Protein AF-A0A1F3V0Z7-F1 (afdb_monomer_lite)

pLDDT: mean 78.16, std 16.4, range [29.45, 91.38]

Radius of gyration: 14.45 Å; chains: 1; bounding box: 31×31×37 Å

Sequence (135 aa):
MENTFDQILKLSTTTFQNYEHEIIHPGRPTVWHFMAINKRSRKNYLVYCVTAIKKVAPLIDMALEQKDKHSRLVVVCKSCEQEDLQVAKEKNYCLVTSQTLDDYNYDMTVAKLATGKVSTSDLGIVDFGRVITKQ

Secondary structure (DSSP, 8-state):
---HHHHHHHHHHHHHHHTTEEEE--SSTT-SEEEEEETTTTEEEEEEEES-GGGTHHHHHHHHHHS-TTEEEEEEES---HHHHHHHHHTT-EEEEHHHHHHHHHHHHHHHHHHS---TTTSS-S-TTS-----

Structure (mmCIF, N/CA/C/O backbone):
data_AF-A0A1F3V0Z7-F1
#
_entry.id   AF-A0A1F3V0Z7-F1
#
loop_
_atom_site.group_PDB
_atom_site.id
_atom_site.type_symbol
_atom_site.label_atom_id
_atom_site.label_alt_id
_atom_site.label_comp_id
_atom_site.label_asym_id
_atom_site.label_entity_id
_atom_site.label_seq_id
_atom_site.pdbx_PDB_ins_code
_atom_site.Cartn_x
_atom_site.Cartn_y
_atom_site.Cartn_z
_atom_site.occupancy
_atom_site.B_iso_or_equiv
_atom_site.auth_seq_id
_atom_site.auth_comp_id
_atom_site.auth_asym_id
_atom_site.auth_atom_id
_atom_site.pdbx_PDB_model_num
ATOM 1 N N . MET A 1 1 ? 14.699 -10.692 16.249 1.00 45.78 1 MET A N 1
ATOM 2 C CA . MET A 1 1 ? 13.342 -10.827 15.682 1.00 45.78 1 MET A CA 1
ATOM 3 C C . MET A 1 1 ? 13.037 -9.526 14.977 1.00 45.78 1 MET A C 1
ATOM 5 O O . MET A 1 1 ? 13.002 -8.500 15.642 1.00 45.78 1 MET A O 1
ATOM 9 N N . GLU A 1 2 ? 12.954 -9.548 13.651 1.00 53.69 2 GLU A N 1
ATOM 10 C CA . GLU A 1 2 ? 12.583 -8.367 12.865 1.00 53.69 2 GLU A CA 1
ATOM 11 C C . GLU A 1 2 ? 11.140 -7.980 13.227 1.00 53.69 2 GLU A C 1
ATOM 13 O O . GLU A 1 2 ? 10.289 -8.854 13.419 1.00 53.69 2 GLU A O 1
ATOM 18 N N . ASN A 1 3 ? 10.874 -6.689 13.411 1.00 75.81 3 ASN A N 1
ATOM 19 C CA . ASN A 1 3 ? 9.547 -6.213 13.778 1.00 75.81 3 ASN A CA 1
ATOM 20 C C . ASN A 1 3 ? 8.579 -6.513 12.620 1.00 75.81 3 ASN A C 1
ATOM 22 O O . ASN A 1 3 ? 8.885 -6.228 11.465 1.00 75.81 3 ASN A O 1
ATOM 26 N N . THR A 1 4 ? 7.400 -7.074 12.909 1.00 79.81 4 THR A N 1
ATOM 27 C CA . THR A 1 4 ? 6.371 -7.371 11.892 1.00 79.81 4 THR A CA 1
ATOM 28 C C . THR A 1 4 ? 6.027 -6.144 11.044 1.00 79.81 4 THR A C 1
ATOM 30 O O . THR A 1 4 ? 5.722 -6.274 9.863 1.00 79.81 4 THR A O 1
ATOM 33 N N . PHE A 1 5 ? 6.104 -4.947 11.624 1.00 81.62 5 PHE A N 1
ATOM 34 C CA . PHE A 1 5 ? 5.934 -3.703 10.885 1.00 81.62 5 PHE A CA 1
ATOM 35 C C . PHE A 1 5 ? 7.038 -3.480 9.835 1.00 81.62 5 PHE A C 1
ATOM 37 O O . PHE A 1 5 ? 6.721 -3.199 8.680 1.00 81.62 5 PHE A O 1
ATOM 44 N N . ASP A 1 6 ? 8.308 -3.660 10.207 1.00 83.62 6 ASP A N 1
ATOM 45 C CA . ASP A 1 6 ? 9.454 -3.454 9.309 1.00 83.62 6 ASP A CA 1
ATOM 46 C C . ASP A 1 6 ? 9.394 -4.411 8.114 1.00 83.62 6 ASP A C 1
ATOM 48 O O . ASP A 1 6 ? 9.687 -4.023 6.983 1.00 83.62 6 ASP A O 1
ATOM 52 N N . GLN A 1 7 ? 8.926 -5.641 8.345 1.00 86.88 7 GLN A N 1
ATOM 53 C CA . GLN A 1 7 ? 8.702 -6.629 7.290 1.00 86.88 7 GLN A CA 1
ATOM 54 C C . GLN A 1 7 ? 7.641 -6.163 6.288 1.00 86.88 7 GLN A C 1
ATOM 56 O O . GLN A 1 7 ? 7.884 -6.189 5.082 1.00 86.88 7 GLN A O 1
ATOM 61 N N . ILE A 1 8 ? 6.491 -5.679 6.769 1.00 88.06 8 ILE A N 1
ATOM 62 C CA . ILE A 1 8 ? 5.410 -5.171 5.909 1.00 88.06 8 ILE A CA 1
ATOM 63 C C . ILE A 1 8 ? 5.871 -3.930 5.137 1.00 88.06 8 ILE A C 1
ATOM 65 O O . ILE A 1 8 ? 5.609 -3.821 3.938 1.00 88.06 8 ILE A O 1
ATOM 69 N N . LEU A 1 9 ? 6.582 -3.009 5.791 1.00 88.75 9 LEU A N 1
ATOM 70 C CA . LEU A 1 9 ? 7.098 -1.797 5.157 1.00 88.75 9 LEU A CA 1
ATOM 71 C C . LEU A 1 9 ? 8.120 -2.118 4.062 1.00 88.75 9 LEU A C 1
ATOM 73 O O . LEU A 1 9 ? 8.043 -1.564 2.962 1.00 88.75 9 LEU A O 1
ATOM 77 N N . LYS A 1 10 ? 9.049 -3.038 4.339 1.00 89.31 10 LYS A N 1
ATOM 78 C CA . LYS A 1 10 ? 10.058 -3.495 3.380 1.00 89.31 10 LYS A CA 1
ATOM 79 C C . LYS A 1 10 ? 9.417 -4.203 2.193 1.00 89.31 10 LYS A C 1
ATOM 81 O O . LYS A 1 10 ? 9.751 -3.882 1.051 1.00 89.31 10 LYS A O 1
ATOM 86 N N . LEU A 1 11 ? 8.479 -5.116 2.448 1.00 90.12 11 LEU A N 1
ATOM 87 C CA . LEU A 1 11 ? 7.733 -5.818 1.405 1.00 90.12 11 LEU A CA 1
ATOM 88 C C . LEU A 1 11 ? 6.961 -4.834 0.523 1.00 90.12 11 LEU A C 1
ATOM 90 O O . LEU A 1 11 ? 7.063 -4.887 -0.701 1.00 90.12 11 LEU A O 1
ATOM 94 N N . SER A 1 12 ? 6.251 -3.886 1.133 1.00 89.50 12 SER A N 1
ATOM 95 C CA . SER A 1 12 ? 5.485 -2.865 0.412 1.00 89.50 12 SER A CA 1
ATOM 96 C C . SER A 1 12 ? 6.400 -2.006 -0.459 1.00 89.50 12 SER A C 1
ATOM 98 O O . SER A 1 12 ? 6.194 -1.921 -1.666 1.00 89.50 12 SER A O 1
ATOM 100 N N . THR A 1 13 ? 7.460 -1.440 0.121 1.00 89.81 13 THR A N 1
ATOM 101 C CA . THR A 1 13 ? 8.450 -0.623 -0.602 1.00 89.81 13 THR A CA 1
ATOM 102 C C . THR A 1 13 ? 9.035 -1.384 -1.794 1.00 89.81 13 THR A C 1
ATOM 104 O O . THR A 1 13 ? 9.004 -0.882 -2.917 1.00 89.81 13 THR A O 1
ATOM 107 N N . THR A 1 14 ? 9.485 -2.624 -1.570 1.00 88.81 14 THR A N 1
ATOM 108 C CA . THR A 1 14 ? 10.071 -3.485 -2.611 1.00 88.81 14 THR A CA 1
ATOM 109 C C . THR A 1 14 ? 9.066 -3.776 -3.721 1.00 88.81 14 THR A C 1
ATOM 111 O O . THR A 1 14 ? 9.402 -3.687 -4.899 1.00 88.81 14 THR A O 1
ATOM 114 N N . THR A 1 15 ? 7.813 -4.065 -3.360 1.00 88.25 15 THR A N 1
ATOM 115 C CA . THR A 1 15 ? 6.750 -4.327 -4.335 1.00 88.25 15 THR A CA 1
ATOM 116 C C . THR A 1 15 ? 6.553 -3.115 -5.237 1.00 88.25 15 THR A C 1
ATOM 118 O O . THR A 1 15 ? 6.690 -3.223 -6.452 1.00 88.25 15 THR A O 1
ATOM 121 N N . PHE A 1 16 ? 6.311 -1.933 -4.666 1.00 87.19 16 PHE A N 1
ATOM 122 C CA . PHE A 1 16 ? 6.092 -0.721 -5.457 1.00 87.19 16 PHE A CA 1
ATOM 123 C C . PHE A 1 16 ? 7.312 -0.364 -6.332 1.00 87.19 16 PHE A C 1
ATOM 125 O O . PHE A 1 16 ? 7.133 -0.031 -7.507 1.00 87.19 16 PHE A O 1
ATOM 132 N N . GLN A 1 17 ? 8.539 -0.518 -5.821 1.00 86.94 17 GLN A N 1
ATOM 133 C CA . GLN A 1 17 ? 9.777 -0.324 -6.592 1.00 86.94 17 GLN A CA 1
ATOM 134 C C . GLN A 1 17 ? 9.918 -1.305 -7.759 1.00 86.94 17 GLN A C 1
ATOM 136 O O . GLN A 1 17 ? 10.320 -0.909 -8.852 1.00 86.94 17 GLN A O 1
ATOM 141 N N . ASN A 1 18 ? 9.555 -2.574 -7.565 1.00 83.44 18 ASN A N 1
ATOM 142 C CA . ASN A 1 18 ? 9.625 -3.583 -8.618 1.00 83.44 18 ASN A CA 1
ATOM 143 C C . ASN A 1 18 ? 8.678 -3.294 -9.797 1.00 83.44 18 ASN A C 1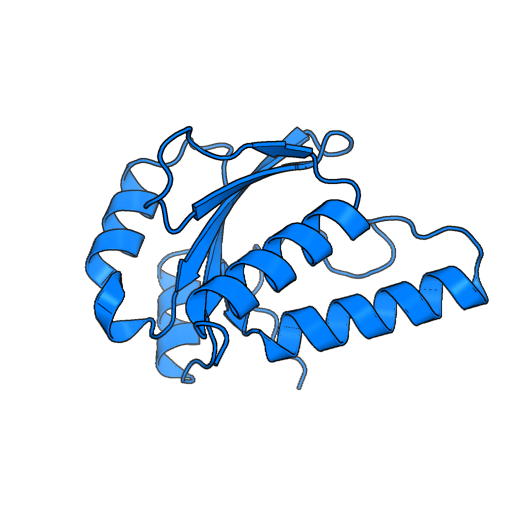
ATOM 145 O O . ASN A 1 18 ? 8.939 -3.764 -10.910 1.00 83.44 18 ASN A O 1
ATOM 149 N N . TYR A 1 19 ? 7.617 -2.520 -9.540 1.00 79.25 19 TYR A N 1
ATOM 150 C CA . TYR A 1 19 ? 6.700 -1.943 -10.529 1.00 79.25 19 TYR A CA 1
ATOM 151 C C . TYR A 1 19 ? 7.088 -0.512 -10.944 1.00 79.25 19 TYR A C 1
ATOM 153 O O . TYR A 1 19 ? 6.247 0.235 -11.442 1.00 79.25 19 TYR A O 1
ATOM 161 N N . GLU A 1 20 ? 8.345 -0.122 -10.727 1.00 83.31 20 GLU A N 1
ATOM 162 C CA . GLU A 1 20 ? 8.927 1.166 -11.126 1.00 83.31 20 GLU A CA 1
ATOM 163 C C . GLU A 1 20 ? 8.241 2.401 -10.520 1.00 83.31 20 GLU A C 1
ATOM 165 O O . GLU A 1 20 ? 8.257 3.490 -11.102 1.00 83.31 20 GLU A O 1
ATOM 170 N N . HIS A 1 21 ? 7.635 2.261 -9.340 1.00 86.31 21 HIS A N 1
ATOM 171 C CA . HIS A 1 21 ? 7.158 3.425 -8.607 1.00 86.31 21 HIS A CA 1
ATOM 172 C C . HIS A 1 21 ? 8.333 4.119 -7.922 1.00 86.31 21 HIS A C 1
ATOM 174 O O . HIS A 1 21 ? 9.199 3.484 -7.318 1.00 86.31 21 HIS A O 1
ATOM 180 N N . GLU A 1 22 ? 8.328 5.445 -7.972 1.00 89.12 22 GLU A N 1
ATOM 181 C CA . GLU A 1 22 ? 9.199 6.258 -7.135 1.00 89.12 22 GLU A CA 1
ATOM 182 C C . GLU A 1 22 ? 8.640 6.293 -5.715 1.00 89.12 22 GLU A C 1
ATOM 184 O O . GLU A 1 22 ? 7.456 6.572 -5.522 1.00 89.12 22 GLU A O 1
ATOM 189 N N . ILE A 1 23 ? 9.491 6.005 -4.730 1.00 89.44 23 ILE A N 1
ATOM 190 C CA . ILE A 1 23 ? 9.118 5.987 -3.317 1.00 89.44 23 ILE A CA 1
ATOM 191 C C . ILE A 1 23 ? 9.590 7.271 -2.652 1.00 89.44 23 ILE A C 1
ATOM 193 O O . ILE A 1 23 ? 10.768 7.618 -2.716 1.00 89.44 23 ILE A O 1
ATOM 197 N N . ILE A 1 24 ? 8.671 7.947 -1.972 1.00 88.25 24 ILE A N 1
ATOM 198 C CA . ILE A 1 24 ? 8.936 9.150 -1.193 1.00 88.25 24 ILE A CA 1
ATOM 199 C C . ILE A 1 24 ? 8.554 8.867 0.258 1.00 88.25 24 ILE A C 1
ATOM 201 O O . ILE A 1 24 ? 7.376 8.709 0.590 1.00 88.25 24 ILE A O 1
ATOM 205 N N . HIS A 1 25 ? 9.560 8.803 1.128 1.00 82.12 25 HIS A N 1
ATOM 206 C CA . HIS A 1 25 ? 9.352 8.687 2.567 1.00 82.12 25 HIS A CA 1
ATOM 207 C C . HIS A 1 25 ? 9.181 10.082 3.182 1.00 82.12 25 HIS A C 1
ATOM 209 O O . HIS A 1 25 ? 10.023 10.954 2.953 1.00 82.12 25 HIS A O 1
ATOM 215 N N . PRO A 1 26 ? 8.135 10.320 3.991 1.00 69.00 26 PRO A N 1
ATOM 216 C CA . PRO A 1 26 ? 8.083 11.514 4.821 1.00 69.00 26 PRO A CA 1
ATOM 217 C C . PRO A 1 26 ? 9.252 11.433 5.809 1.00 69.00 26 PRO A C 1
ATOM 219 O O . PRO A 1 26 ? 9.412 10.428 6.493 1.00 69.00 26 PRO A O 1
ATOM 222 N N . GLY A 1 27 ? 10.104 12.461 5.849 1.00 56.91 27 GLY A N 1
ATOM 223 C CA . GLY A 1 27 ? 11.430 12.455 6.488 1.00 56.91 27 GLY A CA 1
ATOM 224 C C . GLY A 1 27 ? 11.486 12.284 8.016 1.00 56.91 27 GLY A C 1
ATOM 225 O O . GLY A 1 27 ? 12.419 12.783 8.639 1.00 56.91 27 GLY A O 1
ATOM 226 N N . ARG A 1 28 ? 10.513 11.614 8.646 1.00 54.88 28 ARG A N 1
ATOM 227 C CA . ARG A 1 28 ? 10.553 11.213 10.056 1.00 54.88 28 ARG A CA 1
ATOM 228 C C . ARG A 1 28 ? 10.558 9.679 10.184 1.00 54.88 28 ARG A C 1
ATOM 230 O O . ARG A 1 28 ? 9.712 9.019 9.588 1.00 54.88 28 ARG A O 1
ATOM 237 N N . PRO A 1 29 ? 11.445 9.104 11.014 1.00 50.75 29 PRO A N 1
ATOM 238 C CA . PRO A 1 29 ? 11.660 7.654 11.129 1.00 50.75 29 PRO A CA 1
ATOM 239 C C . PRO A 1 29 ? 10.510 6.868 11.789 1.00 50.75 29 PRO A C 1
ATOM 241 O O . PRO A 1 29 ? 10.590 5.652 11.912 1.00 50.75 29 PRO A O 1
ATOM 244 N N . THR A 1 30 ? 9.437 7.533 12.221 1.00 47.31 30 THR A N 1
ATOM 245 C CA . THR A 1 30 ? 8.277 6.927 12.900 1.00 47.31 30 THR A CA 1
ATOM 246 C C . THR A 1 30 ? 7.056 6.752 12.005 1.00 47.31 30 THR A C 1
ATOM 248 O O . THR A 1 30 ? 5.995 6.358 12.487 1.00 47.31 30 THR A O 1
ATOM 251 N N . VAL A 1 31 ? 7.156 7.080 10.718 1.00 57.09 31 VAL A N 1
ATOM 252 C CA . VAL A 1 31 ? 5.968 7.237 9.890 1.00 57.09 31 VAL A CA 1
ATOM 253 C C . VAL A 1 31 ? 5.619 5.933 9.183 1.00 57.09 31 VAL A C 1
ATOM 255 O O . VAL A 1 31 ? 6.369 5.412 8.365 1.00 57.09 31 VAL A O 1
ATOM 258 N N . TRP A 1 32 ? 4.438 5.412 9.513 1.00 75.25 32 TRP A N 1
ATOM 259 C CA . TRP A 1 32 ? 3.897 4.135 9.039 1.00 75.25 32 TRP A CA 1
ATOM 260 C C . TRP A 1 32 ? 3.377 4.197 7.602 1.00 75.25 32 TRP A C 1
ATOM 262 O O . TRP A 1 32 ? 2.466 3.459 7.235 1.00 75.25 32 TRP A O 1
ATOM 272 N N . HIS A 1 33 ? 3.910 5.114 6.799 1.00 84.00 33 HIS A N 1
ATOM 273 C CA . HIS A 1 33 ? 3.475 5.321 5.434 1.00 84.00 33 HIS A CA 1
ATOM 274 C C . HIS A 1 33 ? 4.573 5.899 4.546 1.00 84.00 33 HIS A C 1
ATOM 276 O O . HIS A 1 33 ? 5.518 6.538 5.008 1.00 84.00 33 HIS A O 1
ATOM 282 N N . PHE A 1 34 ? 4.412 5.694 3.246 1.00 88.94 34 PHE A N 1
ATOM 283 C CA . PHE A 1 34 ? 5.198 6.326 2.195 1.00 88.94 34 PHE A CA 1
ATOM 284 C C . PHE A 1 34 ? 4.276 6.710 1.041 1.00 88.94 34 PHE A C 1
ATOM 286 O O . PHE A 1 34 ? 3.152 6.218 0.930 1.00 88.94 34 PHE A O 1
ATOM 293 N N . MET A 1 35 ? 4.751 7.593 0.171 1.00 89.75 35 MET A N 1
ATOM 294 C CA . MET A 1 35 ? 4.077 7.884 -1.084 1.00 89.75 35 MET A CA 1
ATOM 295 C C . MET A 1 35 ? 4.769 7.128 -2.215 1.00 89.75 35 MET A C 1
ATOM 297 O O . MET A 1 35 ? 5.990 7.183 -2.341 1.00 89.75 35 MET A O 1
ATOM 301 N N . ALA A 1 36 ? 3.994 6.424 -3.031 1.00 90.38 36 ALA A N 1
ATOM 302 C CA . ALA A 1 36 ? 4.464 5.802 -4.258 1.00 90.38 36 ALA A CA 1
ATOM 303 C C . ALA A 1 36 ? 3.904 6.557 -5.464 1.00 90.38 36 ALA A C 1
ATOM 305 O O . ALA A 1 36 ? 2.693 6.751 -5.581 1.00 90.38 36 ALA A O 1
ATOM 306 N N . ILE A 1 37 ? 4.780 6.972 -6.372 1.00 88.81 37 ILE A N 1
ATOM 307 C CA . ILE A 1 37 ? 4.414 7.712 -7.579 1.00 88.81 37 ILE A CA 1
ATOM 308 C C . ILE A 1 37 ? 4.692 6.835 -8.790 1.00 88.81 37 ILE A C 1
ATOM 310 O O . ILE A 1 37 ? 5.835 6.478 -9.078 1.00 88.81 37 ILE A O 1
ATOM 314 N N . ASN A 1 38 ? 3.643 6.517 -9.541 1.00 86.06 38 ASN A N 1
ATOM 315 C CA . ASN A 1 38 ? 3.794 5.892 -10.844 1.00 86.06 38 ASN A CA 1
ATOM 316 C C . ASN A 1 38 ? 4.067 6.978 -11.893 1.00 86.06 38 ASN A C 1
ATOM 318 O O . ASN A 1 38 ? 3.145 7.673 -12.328 1.00 86.06 38 ASN A O 1
ATOM 322 N N . LYS A 1 39 ? 5.328 7.121 -12.320 1.00 78.38 39 LYS A N 1
ATOM 323 C CA . LYS A 1 39 ? 5.730 8.150 -13.298 1.00 78.38 39 LYS A CA 1
ATOM 324 C C . LYS A 1 39 ? 5.078 7.962 -14.671 1.00 78.38 39 LYS A C 1
ATOM 326 O O . LYS A 1 39 ? 4.824 8.951 -15.354 1.00 78.38 39 LYS A O 1
ATOM 331 N N . ARG A 1 40 ? 4.763 6.720 -15.059 1.00 78.50 40 ARG A N 1
ATOM 332 C CA . ARG A 1 40 ? 4.138 6.403 -16.354 1.00 78.50 40 ARG A CA 1
ATOM 333 C C . ARG A 1 40 ? 2.674 6.840 -16.388 1.00 78.50 40 ARG A C 1
ATOM 335 O O . ARG A 1 40 ? 2.243 7.460 -17.353 1.00 78.50 40 ARG A O 1
ATOM 342 N N . SER A 1 41 ? 1.919 6.555 -15.327 1.00 76.38 41 SER A N 1
ATOM 343 C CA . SER A 1 41 ? 0.485 6.868 -15.255 1.00 76.38 41 SER A CA 1
ATOM 344 C C . SER A 1 41 ? 0.159 8.179 -14.533 1.00 76.38 41 SER A C 1
ATOM 346 O O . SER A 1 41 ? -1.016 8.524 -14.434 1.00 76.38 41 SER A O 1
ATOM 348 N N . ARG A 1 42 ? 1.162 8.877 -13.977 1.00 78.50 42 ARG A N 1
ATOM 349 C CA . ARG A 1 42 ? 1.005 10.056 -13.098 1.00 78.50 42 ARG A CA 1
ATOM 350 C C . ARG A 1 42 ? 0.029 9.821 -11.935 1.00 78.50 42 ARG A C 1
ATOM 352 O O . ARG A 1 42 ? -0.707 10.723 -11.543 1.00 78.50 42 ARG A O 1
ATOM 359 N N . LYS A 1 43 ? -0.010 8.590 -11.415 1.00 83.00 43 LYS A N 1
ATOM 360 C CA . LYS A 1 43 ? -0.863 8.220 -10.276 1.00 83.00 43 LYS A CA 1
ATOM 361 C C . LYS A 1 43 ? -0.044 8.230 -8.996 1.00 83.00 43 LYS A C 1
ATOM 363 O O . LYS A 1 43 ? 1.060 7.686 -8.975 1.00 83.00 43 LYS A O 1
ATOM 368 N N . ASN A 1 44 ? -0.632 8.790 -7.945 1.00 88.56 44 ASN A N 1
ATOM 369 C CA . ASN A 1 44 ? -0.031 8.862 -6.622 1.00 88.56 44 ASN A CA 1
ATOM 370 C C . ASN A 1 44 ? -0.766 7.911 -5.678 1.00 88.56 44 ASN A C 1
ATOM 372 O O . ASN A 1 44 ? -1.999 7.888 -5.630 1.00 88.56 44 ASN A O 1
ATOM 376 N N . TYR A 1 45 ? -0.001 7.151 -4.909 1.00 89.50 45 TYR A N 1
ATOM 377 C CA . TYR A 1 45 ? -0.507 6.234 -3.901 1.00 89.50 45 TYR A CA 1
ATOM 378 C C . TYR A 1 45 ? 0.054 6.640 -2.548 1.00 89.50 45 TYR A C 1
ATOM 380 O O . TYR A 1 45 ? 1.266 6.738 -2.377 1.00 89.50 45 TYR A O 1
ATOM 388 N N . LEU A 1 46 ? -0.831 6.869 -1.589 1.00 90.12 46 LEU A N 1
ATOM 389 C CA . LEU A 1 46 ? -0.481 7.028 -0.190 1.00 90.12 46 LEU A CA 1
ATOM 390 C C . LEU A 1 46 ? -0.574 5.645 0.454 1.00 90.12 46 LEU A C 1
ATOM 392 O O . LEU A 1 46 ? -1.668 5.096 0.560 1.00 90.12 46 LEU A O 1
ATOM 396 N N . VAL A 1 47 ? 0.564 5.057 0.814 1.00 90.31 47 VAL A N 1
ATOM 397 C CA . VAL A 1 47 ? 0.650 3.662 1.257 1.00 90.31 47 VAL A CA 1
ATOM 398 C C . VAL A 1 47 ? 0.880 3.614 2.758 1.00 90.31 47 VAL A C 1
ATOM 400 O O . VAL A 1 47 ? 1.935 4.036 3.215 1.00 90.31 47 VAL A O 1
ATOM 403 N N . TYR A 1 48 ? -0.073 3.078 3.518 1.00 90.19 48 TYR A N 1
ATOM 404 C CA . TYR A 1 48 ? 0.012 2.874 4.964 1.00 90.19 48 TYR A CA 1
ATOM 405 C C . TYR A 1 48 ? 0.304 1.409 5.284 1.00 90.19 48 TYR A C 1
ATOM 407 O O . TYR A 1 48 ? -0.440 0.524 4.876 1.00 90.19 48 TYR A O 1
ATOM 415 N N . CYS A 1 49 ? 1.360 1.152 6.049 1.00 89.75 49 CYS A N 1
ATOM 416 C CA . CYS A 1 49 ? 1.751 -0.179 6.508 1.00 89.75 49 CYS A CA 1
ATOM 417 C C . CYS A 1 49 ? 1.302 -0.364 7.957 1.00 89.75 49 CYS A C 1
ATOM 419 O O . CYS A 1 49 ? 1.696 0.403 8.833 1.00 89.75 49 CYS A O 1
ATOM 421 N N . VAL A 1 50 ? 0.462 -1.360 8.228 1.00 87.94 50 VAL A N 1
ATOM 422 C CA . VAL A 1 50 ? -0.188 -1.517 9.536 1.00 87.94 50 VAL A CA 1
ATOM 423 C C . VAL A 1 50 ? -0.153 -2.973 9.986 1.00 87.94 50 VAL A C 1
ATOM 425 O O . VAL A 1 50 ? -0.270 -3.895 9.189 1.00 87.94 50 VAL A O 1
ATOM 428 N N . THR A 1 51 ? 0.003 -3.219 11.285 1.00 86.00 51 THR A N 1
ATOM 429 C CA . THR A 1 51 ? 0.014 -4.597 11.810 1.00 86.00 51 THR A CA 1
ATOM 430 C C . THR A 1 51 ? -1.395 -5.148 12.024 1.00 86.00 51 THR A C 1
ATOM 432 O O . THR A 1 51 ? -1.603 -6.349 11.877 1.00 86.00 51 THR A O 1
ATOM 435 N N . ALA A 1 52 ? -2.363 -4.280 12.337 1.00 85.31 52 ALA A N 1
ATOM 436 C CA . ALA A 1 52 ? -3.772 -4.625 12.509 1.00 85.31 52 ALA A CA 1
ATOM 437 C C . ALA A 1 52 ? -4.672 -3.425 12.175 1.00 85.31 52 ALA A C 1
ATOM 439 O O . ALA A 1 52 ? -4.522 -2.363 12.779 1.00 85.31 52 ALA A O 1
ATOM 440 N N . ILE A 1 53 ? -5.637 -3.614 11.271 1.00 86.00 53 ILE A N 1
ATOM 441 C CA . ILE A 1 53 ? -6.528 -2.556 10.753 1.00 86.00 53 ILE A CA 1
ATOM 442 C C . ILE A 1 53 ? -7.382 -1.933 11.859 1.0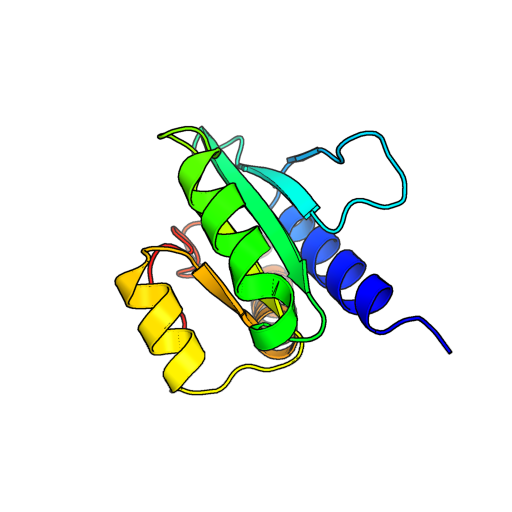0 86.00 53 ILE A C 1
ATOM 444 O O . ILE A 1 53 ? -7.461 -0.711 11.971 1.00 86.00 53 ILE A O 1
ATOM 448 N N . LYS A 1 54 ? -7.952 -2.763 12.742 1.00 84.19 54 LYS A N 1
ATOM 449 C CA . LYS A 1 54 ? -8.832 -2.320 13.839 1.00 84.19 54 LYS A CA 1
ATOM 450 C C . LYS A 1 54 ? -8.180 -1.264 14.747 1.00 84.19 54 LYS A C 1
ATOM 452 O O . LYS A 1 54 ? -8.867 -0.403 15.280 1.00 84.19 54 LYS A O 1
ATOM 457 N N . LYS A 1 55 ? -6.848 -1.281 14.894 1.00 82.19 55 LYS A N 1
ATOM 458 C CA . LYS A 1 55 ? -6.101 -0.326 15.740 1.00 82.19 55 LYS A CA 1
ATOM 459 C C . LYS A 1 55 ? -5.836 1.023 15.073 1.00 82.19 55 LYS A C 1
ATOM 461 O O . LYS A 1 55 ? -5.463 1.974 15.750 1.00 82.19 55 LYS A O 1
ATOM 466 N N . VAL A 1 56 ? -5.978 1.092 13.755 1.00 85.31 56 VAL A N 1
ATOM 467 C CA . VAL A 1 56 ? -5.566 2.235 12.931 1.00 85.31 56 VAL A CA 1
ATOM 468 C C . VAL A 1 56 ? -6.722 2.808 12.117 1.00 85.31 56 VAL A C 1
ATOM 470 O O . VAL A 1 56 ? -6.499 3.707 11.316 1.00 85.31 56 VAL A O 1
ATOM 473 N N . ALA A 1 57 ? -7.956 2.342 12.335 1.00 86.31 57 ALA A N 1
ATOM 474 C CA . ALA A 1 57 ? -9.140 2.847 11.643 1.00 86.31 57 ALA A CA 1
ATOM 475 C C . ALA A 1 57 ? -9.280 4.386 11.714 1.00 86.31 57 ALA A C 1
ATOM 477 O O . ALA A 1 57 ? -9.453 4.989 10.656 1.00 86.31 57 ALA A O 1
ATOM 478 N N . PRO A 1 58 ? -9.066 5.060 12.869 1.00 88.31 58 PRO A N 1
ATOM 479 C CA . PRO A 1 58 ? -9.083 6.526 12.909 1.00 88.31 58 PRO A CA 1
ATOM 480 C C . PRO A 1 58 ? -7.984 7.178 12.056 1.00 88.31 58 PRO A C 1
ATOM 482 O O . PRO A 1 58 ? -8.183 8.254 11.502 1.00 88.31 58 PRO A O 1
ATOM 485 N N . LEU A 1 59 ? -6.816 6.533 11.924 1.00 85.94 59 LEU A N 1
ATOM 486 C CA . LEU A 1 59 ? -5.728 7.029 11.071 1.00 85.94 59 LEU A CA 1
ATOM 487 C C . LEU A 1 59 ? -6.077 6.895 9.586 1.00 85.94 59 LEU A C 1
ATOM 489 O O . LEU A 1 59 ? -5.724 7.771 8.803 1.00 85.94 59 LEU A O 1
ATOM 493 N N . ILE A 1 60 ? -6.759 5.809 9.208 1.00 89.31 60 ILE A N 1
ATOM 494 C CA . ILE A 1 60 ? -7.255 5.591 7.844 1.00 89.31 60 ILE A CA 1
ATOM 495 C C . ILE A 1 60 ? -8.283 6.669 7.494 1.00 89.31 60 ILE A C 1
ATOM 497 O O . ILE A 1 60 ? -8.189 7.257 6.421 1.00 89.31 60 ILE A O 1
ATOM 501 N N . ASP A 1 61 ? -9.203 6.976 8.409 1.00 90.56 61 ASP A N 1
ATOM 502 C CA . ASP A 1 61 ? -10.216 8.017 8.205 1.00 90.56 61 ASP A CA 1
ATOM 503 C C . ASP A 1 61 ? -9.576 9.399 8.029 1.00 90.56 61 ASP A C 1
ATOM 505 O O . ASP A 1 61 ? -9.841 10.080 7.039 1.00 90.56 61 ASP A O 1
ATOM 509 N N . MET A 1 62 ? -8.618 9.762 8.887 1.00 88.94 62 MET A N 1
ATOM 510 C CA . MET A 1 62 ? -7.853 11.000 8.703 1.00 88.94 62 MET A CA 1
ATOM 511 C C . MET A 1 62 ? -7.072 11.020 7.381 1.00 88.94 62 MET A C 1
ATOM 513 O O . MET A 1 62 ? -7.026 12.048 6.709 1.00 88.94 62 MET A O 1
ATOM 517 N N . ALA A 1 63 ? -6.463 9.903 6.971 1.00 88.44 63 ALA A N 1
ATOM 518 C CA . ALA A 1 63 ? -5.738 9.826 5.703 1.00 88.44 63 ALA A CA 1
ATOM 519 C C . ALA A 1 63 ? -6.674 9.966 4.490 1.00 88.44 63 ALA A C 1
ATOM 521 O O . ALA A 1 63 ? -6.296 10.565 3.484 1.00 88.44 63 ALA A O 1
ATOM 522 N N . LEU A 1 64 ? -7.901 9.446 4.577 1.00 90.62 64 LEU A N 1
ATOM 523 C CA . LEU A 1 64 ? -8.937 9.614 3.557 1.00 90.62 64 LEU A CA 1
ATOM 524 C C . LEU A 1 64 ? -9.398 11.067 3.424 1.00 90.62 64 LEU A C 1
ATOM 526 O O . LEU A 1 64 ? -9.638 11.516 2.303 1.00 90.62 64 LEU A O 1
ATOM 530 N N . GLU A 1 65 ? -9.500 11.786 4.539 1.00 90.81 65 GLU A N 1
ATOM 531 C CA . GLU A 1 65 ? -9.869 13.204 4.568 1.00 90.81 65 GLU A CA 1
ATOM 532 C C . GLU A 1 65 ? -8.739 14.113 4.067 1.00 90.81 65 GLU A C 1
ATOM 534 O O . GLU A 1 65 ? -8.995 15.096 3.373 1.00 90.81 65 GLU A O 1
ATOM 539 N N . GLN A 1 66 ? -7.487 13.783 4.398 1.00 87.06 66 GLN A N 1
ATOM 540 C CA . GLN A 1 66 ? -6.321 14.626 4.112 1.00 87.06 66 GLN A CA 1
ATOM 541 C C . GLN A 1 66 ? -5.678 14.370 2.749 1.00 87.06 66 GLN A C 1
ATOM 543 O O . GLN A 1 66 ? -4.935 15.220 2.259 1.00 87.06 66 GLN A O 1
ATOM 548 N N . LYS A 1 67 ? -5.902 13.203 2.134 1.00 84.75 67 LYS A N 1
ATOM 549 C CA . LYS A 1 67 ? -5.272 12.887 0.848 1.00 84.75 67 LYS A CA 1
ATOM 550 C C . LYS A 1 67 ? -5.739 13.847 -0.249 1.00 84.75 67 LYS A C 1
ATOM 552 O O . LYS A 1 67 ? -6.917 14.193 -0.359 1.00 84.75 67 LYS A O 1
ATOM 557 N N . ASP A 1 68 ? -4.835 14.149 -1.172 1.00 84.12 68 ASP A N 1
ATOM 558 C CA . ASP A 1 68 ? -5.201 14.866 -2.388 1.00 84.12 68 ASP A CA 1
ATOM 559 C C . ASP A 1 68 ? -6.229 14.079 -3.217 1.00 84.12 68 ASP A C 1
ATOM 561 O O . ASP A 1 68 ? -6.246 12.841 -3.246 1.00 84.12 68 ASP A O 1
ATOM 565 N N . LYS A 1 69 ? -7.067 14.797 -3.974 1.00 81.44 69 LYS A N 1
ATOM 566 C CA . LYS A 1 69 ? -8.090 14.193 -4.853 1.00 81.44 69 LYS A CA 1
ATOM 567 C C . LYS A 1 69 ? -7.500 13.238 -5.896 1.00 81.44 69 LYS A C 1
ATOM 569 O O . LYS A 1 69 ? -8.175 12.304 -6.325 1.00 81.44 69 LYS A O 1
ATOM 574 N N . HIS A 1 70 ? -6.246 13.462 -6.278 1.00 81.75 70 HIS A N 1
ATOM 575 C CA . HIS A 1 70 ? -5.516 12.662 -7.261 1.00 81.75 70 HIS A CA 1
ATOM 576 C C . HIS A 1 70 ? -4.767 11.472 -6.646 1.00 81.75 70 HIS A C 1
ATOM 578 O O . HIS A 1 70 ? -4.278 10.616 -7.383 1.00 81.75 70 HIS A O 1
ATOM 584 N N . SER A 1 71 ? -4.711 11.394 -5.315 1.00 86.19 71 SER A N 1
ATOM 585 C CA . SER A 1 71 ? -4.036 10.326 -4.586 1.00 86.19 71 SER A CA 1
ATOM 586 C C . SER A 1 71 ? -5.020 9.226 -4.175 1.00 86.19 71 SER A C 1
ATOM 588 O O . SER A 1 71 ? -6.153 9.480 -3.738 1.00 86.19 71 SER A O 1
ATOM 590 N N . ARG A 1 72 ? -4.585 7.972 -4.305 1.00 88.88 72 ARG A N 1
ATOM 591 C CA . ARG A 1 72 ? -5.294 6.783 -3.811 1.00 88.88 72 ARG A CA 1
ATOM 592 C C . ARG A 1 72 ? -4.694 6.341 -2.483 1.00 88.88 72 ARG A C 1
ATOM 594 O O . ARG A 1 72 ? -3.477 6.309 -2.353 1.00 88.88 72 ARG A O 1
ATOM 601 N N . LEU A 1 73 ? -5.538 5.986 -1.518 1.00 90.81 73 LEU A N 1
ATOM 602 C CA . LEU A 1 73 ? -5.081 5.396 -0.263 1.00 90.81 73 LEU A CA 1
ATOM 603 C C . LEU A 1 73 ? -4.956 3.880 -0.434 1.00 90.81 73 LEU A C 1
ATOM 605 O O . LEU A 1 73 ? -5.895 3.228 -0.896 1.00 90.81 73 LEU A O 1
ATOM 609 N N . VAL A 1 74 ? -3.801 3.341 -0.059 1.00 91.38 74 VAL A N 1
ATOM 610 C CA . VAL A 1 74 ? -3.514 1.908 -0.016 1.00 91.38 74 VAL A CA 1
ATOM 611 C C . VAL A 1 74 ? -3.109 1.554 1.405 1.00 91.38 74 VAL A C 1
ATOM 613 O O . VAL A 1 74 ? -2.180 2.137 1.951 1.00 91.38 74 VAL A O 1
ATOM 616 N N . VAL A 1 75 ? -3.799 0.600 2.011 1.00 90.88 75 VAL A N 1
ATOM 617 C CA . VAL A 1 75 ? -3.497 0.080 3.342 1.00 90.88 75 VAL A CA 1
ATOM 618 C C . VAL A 1 75 ? -2.978 -1.340 3.175 1.00 90.88 75 VAL A C 1
ATOM 620 O O . VAL A 1 75 ? -3.658 -2.194 2.610 1.00 90.88 75 VAL A O 1
ATOM 623 N N . VAL A 1 76 ? -1.767 -1.587 3.662 1.00 91.19 76 VAL A N 1
ATOM 624 C CA . VAL A 1 76 ? -1.127 -2.899 3.668 1.00 91.19 76 VAL A CA 1
ATOM 625 C C . VAL A 1 76 ? -1.114 -3.420 5.093 1.00 91.19 76 VAL A C 1
ATOM 627 O O . VAL A 1 76 ? -0.566 -2.782 5.993 1.00 91.19 76 VAL A O 1
ATOM 630 N N . CYS A 1 77 ? -1.708 -4.588 5.297 1.00 90.31 77 CYS A N 1
ATOM 631 C CA . CYS A 1 77 ? -1.799 -5.233 6.598 1.00 90.31 77 CYS A CA 1
ATOM 632 C C . CYS A 1 77 ? -1.236 -6.653 6.573 1.00 90.31 77 CYS A C 1
ATOM 634 O O . CYS A 1 77 ? -1.067 -7.243 5.512 1.00 90.31 77 CYS A O 1
ATOM 636 N N . LYS A 1 78 ? -0.956 -7.236 7.741 1.00 89.25 78 LYS A N 1
ATOM 637 C CA . LYS A 1 78 ? -0.584 -8.659 7.812 1.00 89.25 78 LYS A CA 1
ATOM 638 C C . LYS A 1 78 ? -1.747 -9.563 7.387 1.00 89.25 78 LYS A C 1
ATOM 640 O O . LYS A 1 78 ? -1.561 -10.525 6.653 1.00 89.25 78 LYS A O 1
ATOM 645 N N . SER A 1 79 ? -2.938 -9.250 7.879 1.00 88.12 79 SER A N 1
ATOM 646 C CA . SER A 1 79 ? -4.166 -10.007 7.658 1.00 88.12 79 SER A CA 1
ATOM 647 C C . SER A 1 79 ? -5.370 -9.090 7.841 1.00 88.12 79 SER A C 1
ATOM 649 O O . SER A 1 79 ? -5.307 -8.142 8.629 1.00 88.12 79 SER A O 1
ATOM 651 N N . CYS A 1 80 ? -6.467 -9.413 7.166 1.00 87.12 80 CYS A N 1
ATOM 652 C CA . CYS A 1 80 ? -7.743 -8.718 7.281 1.00 87.12 80 CYS A CA 1
ATOM 653 C C . CYS A 1 80 ? -8.907 -9.713 7.269 1.00 87.12 80 CYS A C 1
ATOM 655 O O . CYS A 1 80 ? -8.787 -10.813 6.726 1.00 87.12 80 CYS A O 1
ATOM 657 N N . GLU A 1 81 ? -10.028 -9.316 7.855 1.00 90.56 81 GLU A N 1
ATOM 658 C CA . GLU A 1 81 ? -11.290 -10.054 7.817 1.00 90.56 81 GLU A CA 1
ATOM 659 C C . GLU A 1 81 ? -12.150 -9.594 6.622 1.00 90.56 81 GLU A C 1
ATOM 661 O O . GLU A 1 81 ? -11.882 -8.567 5.993 1.00 90.56 81 GLU A O 1
ATOM 666 N N . GLN A 1 82 ? -13.213 -10.339 6.292 1.00 86.19 82 GLN A N 1
ATOM 667 C CA . GLN A 1 82 ? -14.142 -9.935 5.224 1.00 86.19 82 GLN A CA 1
ATOM 668 C C . GLN A 1 82 ? -14.818 -8.588 5.511 1.00 86.19 82 GLN A C 1
ATOM 670 O O . GLN A 1 82 ? -15.040 -7.802 4.592 1.00 86.19 82 GLN A O 1
ATOM 675 N N . GLU A 1 83 ? -15.097 -8.299 6.782 1.00 89.62 83 GLU A N 1
ATOM 676 C CA . GLU A 1 83 ? -15.646 -7.012 7.214 1.00 89.62 83 GLU A CA 1
ATOM 677 C C . GLU A 1 83 ? -14.695 -5.855 6.886 1.00 89.62 83 GLU A C 1
ATOM 679 O O . GLU A 1 83 ? -15.131 -4.833 6.362 1.00 89.62 83 GLU A O 1
ATOM 684 N N . ASP A 1 84 ? -13.385 -6.033 7.096 1.00 88.25 84 ASP A N 1
ATOM 685 C CA . ASP A 1 84 ? -12.385 -5.011 6.770 1.00 88.25 84 ASP A CA 1
ATOM 686 C C . ASP A 1 84 ? -12.366 -4.710 5.260 1.00 88.25 84 ASP A C 1
ATOM 688 O O . ASP A 1 84 ? -12.260 -3.553 4.850 1.00 88.25 84 ASP A O 1
ATOM 692 N N . LEU A 1 85 ? -12.509 -5.745 4.421 1.00 86.81 85 LEU A N 1
ATOM 693 C CA . LEU A 1 85 ? -12.590 -5.599 2.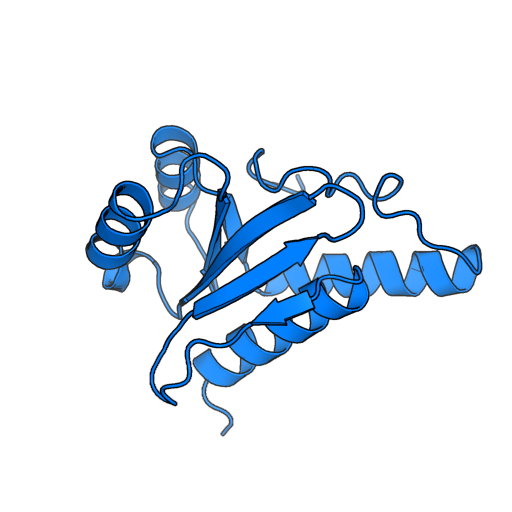962 1.00 86.81 85 LEU A CA 1
ATOM 694 C C . LEU A 1 85 ? -13.859 -4.852 2.536 1.00 86.81 85 LEU A C 1
ATOM 696 O O . LEU A 1 85 ? -13.813 -4.022 1.624 1.00 86.81 85 LEU A O 1
ATOM 700 N N . GLN A 1 86 ? -14.984 -5.127 3.198 1.00 86.94 86 GLN A N 1
ATOM 701 C CA . GLN A 1 86 ? -16.245 -4.438 2.947 1.00 86.94 86 GLN A CA 1
ATOM 702 C C . GLN A 1 86 ? -16.150 -2.958 3.343 1.00 86.94 86 GLN A C 1
ATOM 704 O O . GLN A 1 86 ? -16.497 -2.090 2.541 1.00 86.94 86 GLN A O 1
ATOM 709 N N . VAL A 1 87 ? -15.572 -2.654 4.508 1.00 89.69 87 VAL A N 1
ATOM 710 C CA . VAL A 1 87 ? -15.306 -1.274 4.945 1.00 89.69 87 VAL A CA 1
ATOM 711 C C . VAL A 1 87 ? -14.365 -0.562 3.975 1.00 89.69 87 VAL A C 1
ATOM 713 O O . VAL A 1 87 ? -14.596 0.597 3.631 1.00 89.69 87 VAL A O 1
ATOM 716 N N . ALA A 1 88 ? -13.317 -1.237 3.495 1.00 88.56 88 ALA A N 1
ATOM 717 C CA . ALA A 1 88 ? -12.399 -0.674 2.508 1.00 88.56 88 ALA A CA 1
ATOM 718 C C . ALA A 1 88 ? -13.098 -0.295 1.203 1.00 88.56 88 ALA A C 1
ATOM 720 O O . ALA A 1 88 ? -12.881 0.793 0.662 1.00 88.56 88 ALA A O 1
ATOM 721 N N . LYS A 1 89 ? -13.999 -1.164 0.741 1.00 87.00 89 LYS A N 1
ATOM 722 C CA . LYS A 1 89 ? -14.828 -0.928 -0.439 1.00 87.00 89 LYS A CA 1
ATOM 723 C C . LYS A 1 89 ? -15.774 0.257 -0.247 1.00 87.00 89 LYS A C 1
ATOM 725 O O . LYS A 1 89 ? -15.848 1.111 -1.126 1.00 87.00 89 LYS A O 1
ATOM 730 N N . GLU A 1 90 ? -16.467 0.327 0.886 1.00 90.12 90 GLU A N 1
ATOM 731 C CA . GLU A 1 90 ? -17.402 1.413 1.213 1.00 90.12 90 GLU A CA 1
ATOM 732 C C . GLU A 1 90 ? -16.696 2.765 1.336 1.00 90.12 90 GLU A C 1
ATOM 734 O O . GLU A 1 90 ? -17.158 3.766 0.789 1.00 90.12 90 GLU A O 1
ATOM 739 N N . LYS A 1 91 ? -15.533 2.785 1.993 1.00 88.44 91 LYS A N 1
ATOM 740 C CA . LYS A 1 91 ? -14.708 3.986 2.182 1.00 88.44 91 LYS A CA 1
ATOM 741 C C . LYS A 1 91 ? -13.789 4.298 0.994 1.00 88.44 91 LYS A C 1
ATOM 743 O O . LYS A 1 91 ? -13.049 5.279 1.034 1.00 88.44 91 LYS A O 1
ATOM 748 N N . ASN A 1 92 ? -13.846 3.498 -0.073 1.00 88.12 92 ASN A N 1
ATOM 749 C CA . ASN A 1 92 ? -13.108 3.692 -1.321 1.00 88.12 92 ASN A CA 1
ATOM 750 C C . ASN A 1 92 ? -11.578 3.811 -1.139 1.00 88.12 92 ASN A C 1
ATOM 752 O O . ASN A 1 92 ? -10.928 4.693 -1.716 1.00 88.12 92 ASN A O 1
ATOM 756 N N . TYR A 1 93 ? -10.997 2.912 -0.341 1.00 88.94 93 TYR A N 1
ATOM 757 C CA . TYR A 1 93 ? -9.549 2.710 -0.268 1.00 88.94 93 TYR A CA 1
ATOM 758 C C . TYR A 1 93 ? -9.164 1.278 -0.629 1.00 88.94 93 TYR A C 1
ATOM 760 O O . TYR A 1 93 ? -9.979 0.357 -0.588 1.00 88.94 93 TYR A O 1
ATOM 768 N N . CYS A 1 94 ? -7.899 1.087 -0.999 1.00 90.50 94 CYS A N 1
ATOM 769 C CA . CYS A 1 94 ? -7.376 -0.243 -1.261 1.00 90.50 94 CYS A CA 1
ATOM 770 C C . CYS A 1 94 ? -6.916 -0.895 0.032 1.00 90.50 94 CYS A C 1
ATOM 772 O O . CYS A 1 94 ? -6.089 -0.319 0.738 1.00 90.50 94 CYS A O 1
ATOM 774 N N . LEU A 1 95 ? -7.381 -2.110 0.294 1.00 90.38 95 LEU A N 1
ATOM 775 C CA . LEU A 1 95 ? -6.866 -2.935 1.370 1.00 90.38 95 LEU A CA 1
ATOM 776 C C . LEU A 1 95 ? -6.165 -4.162 0.795 1.00 90.38 95 LEU A C 1
ATOM 778 O O . LEU A 1 95 ? -6.740 -4.880 -0.022 1.00 90.38 95 LEU A O 1
ATOM 782 N N . VAL A 1 96 ? -4.925 -4.387 1.222 1.00 90.00 96 VAL A N 1
ATOM 783 C CA . VAL A 1 96 ? -4.069 -5.467 0.728 1.00 90.00 96 VAL A CA 1
ATOM 784 C C . VAL A 1 96 ? -3.402 -6.164 1.909 1.00 90.00 96 VAL A C 1
ATOM 786 O O . VAL A 1 96 ? -3.030 -5.522 2.894 1.00 90.00 96 VAL A O 1
ATOM 789 N N . THR A 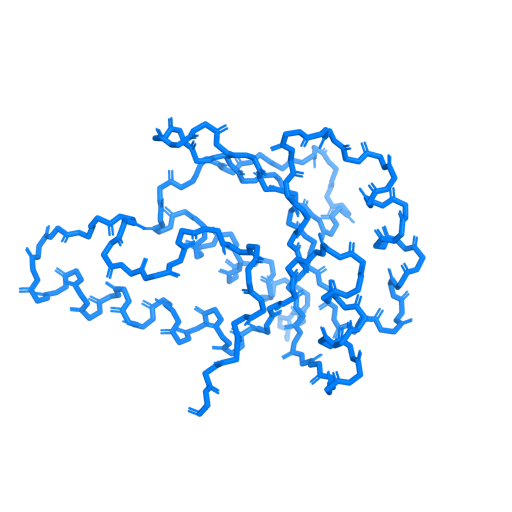1 97 ? -3.241 -7.484 1.822 1.00 90.69 97 THR A N 1
ATOM 790 C CA . THR A 1 97 ? -2.473 -8.242 2.818 1.00 90.69 97 THR A CA 1
ATOM 791 C C . THR A 1 97 ? -1.021 -8.417 2.376 1.00 90.69 97 THR A C 1
ATOM 793 O O . THR A 1 97 ? -0.725 -8.372 1.180 1.00 90.69 97 THR A O 1
ATOM 796 N N . SER A 1 98 ? -0.108 -8.661 3.317 1.00 89.19 98 SER A N 1
ATOM 797 C CA . SER A 1 98 ? 1.285 -8.992 3.001 1.00 89.19 98 SER A CA 1
ATOM 798 C C . SER A 1 98 ? 1.374 -10.219 2.094 1.00 89.19 98 SER A C 1
ATOM 800 O O . SER A 1 98 ? 2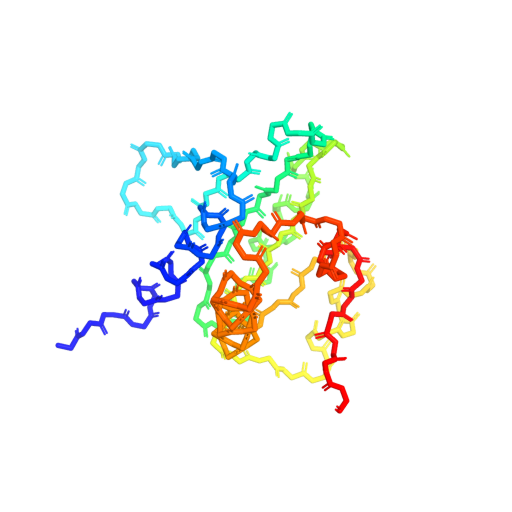.105 -10.183 1.114 1.00 89.19 98 SER A O 1
ATOM 802 N N . GLN A 1 99 ? 0.545 -11.241 2.338 1.00 89.12 99 GLN A N 1
ATOM 803 C CA . GLN A 1 99 ? 0.482 -12.428 1.481 1.00 89.12 99 GLN A CA 1
ATOM 804 C C . GLN A 1 99 ? 0.125 -12.064 0.036 1.00 89.12 99 GLN A C 1
ATOM 806 O O . GLN A 1 99 ? 0.758 -12.532 -0.902 1.00 89.12 99 GLN A O 1
ATOM 811 N N . THR A 1 100 ? -0.849 -11.171 -0.155 1.00 86.75 100 THR A N 1
ATOM 812 C CA . THR A 1 100 ? -1.233 -10.714 -1.494 1.00 86.75 100 THR A CA 1
ATOM 813 C C . THR A 1 100 ? -0.071 -10.002 -2.204 1.00 86.75 100 THR A C 1
ATOM 815 O O . THR A 1 100 ? 0.106 -10.175 -3.406 1.00 86.75 100 THR A O 1
ATOM 818 N N . LEU A 1 101 ? 0.741 -9.217 -1.483 1.00 86.38 101 LEU A N 1
ATOM 819 C CA . LEU A 1 101 ? 1.935 -8.584 -2.057 1.00 86.38 101 LEU A CA 1
ATOM 820 C C . LEU A 1 101 ? 3.034 -9.596 -2.405 1.00 86.38 101 LEU A C 1
ATOM 822 O O . LEU A 1 101 ? 3.679 -9.445 -3.443 1.00 86.38 101 LEU A O 1
ATOM 826 N N . ASP A 1 102 ? 3.242 -10.615 -1.569 1.00 86.94 102 ASP A N 1
ATOM 827 C CA . ASP A 1 102 ? 4.189 -11.699 -1.848 1.00 86.94 102 ASP A CA 1
ATOM 828 C C . ASP A 1 102 ? 3.796 -12.459 -3.118 1.00 86.94 102 ASP A C 1
ATOM 830 O O . ASP A 1 102 ? 4.625 -12.621 -4.018 1.00 86.94 102 ASP A O 1
ATOM 834 N N . ASP A 1 103 ? 2.517 -12.821 -3.246 1.00 84.62 103 ASP A N 1
ATOM 835 C CA . ASP A 1 103 ? 1.984 -13.471 -4.444 1.00 84.62 103 ASP A CA 1
ATOM 836 C C . ASP A 1 103 ? 2.210 -12.600 -5.692 1.00 84.62 103 ASP A C 1
ATOM 838 O O . ASP A 1 103 ? 2.617 -13.102 -6.739 1.00 84.62 103 ASP A O 1
ATOM 842 N N . TYR A 1 104 ? 2.022 -11.277 -5.592 1.00 80.69 104 TYR A N 1
ATOM 843 C CA . TYR A 1 104 ? 2.297 -10.372 -6.715 1.00 80.69 104 TYR A CA 1
ATOM 844 C C . TYR A 1 104 ? 3.769 -10.268 -7.077 1.00 80.69 104 TYR A C 1
ATOM 846 O O . TYR A 1 104 ? 4.098 -10.154 -8.260 1.00 80.69 104 TYR A O 1
ATOM 854 N N . ASN A 1 105 ? 4.660 -10.249 -6.089 1.00 82.31 105 ASN A N 1
ATOM 855 C CA . ASN A 1 105 ? 6.093 -10.236 -6.358 1.00 82.31 105 ASN A CA 1
ATOM 856 C C . ASN A 1 105 ? 6.531 -11.537 -7.027 1.00 82.31 105 ASN A C 1
ATOM 858 O O . ASN A 1 105 ? 7.356 -11.497 -7.945 1.00 82.31 105 ASN A O 1
ATOM 862 N N . TYR A 1 106 ? 5.957 -12.667 -6.612 1.00 84.75 106 TYR A N 1
ATOM 863 C CA . TYR A 1 106 ? 6.183 -13.954 -7.253 1.00 84.75 106 TYR A CA 1
ATOM 864 C C . TYR A 1 106 ? 5.704 -13.943 -8.709 1.00 84.75 106 TYR A C 1
ATOM 866 O O . TYR A 1 106 ? 6.517 -14.152 -9.610 1.00 84.75 106 TYR A O 1
ATOM 874 N N . ASP A 1 107 ? 4.435 -13.598 -8.954 1.00 80.94 107 ASP A N 1
ATOM 875 C CA . ASP A 1 107 ? 3.834 -13.570 -10.296 1.00 80.94 107 ASP A CA 1
ATOM 876 C C . ASP A 1 107 ? 4.628 -12.665 -11.252 1.00 80.94 107 ASP A C 1
ATOM 878 O O . ASP A 1 107 ? 4.912 -13.016 -12.398 1.00 80.94 107 ASP A O 1
ATOM 882 N N . MET A 1 108 ? 5.063 -11.505 -10.765 1.00 76.69 108 MET A N 1
ATOM 883 C CA . MET A 1 108 ? 5.880 -10.569 -11.532 1.00 76.69 108 MET A CA 1
ATOM 884 C C . MET A 1 108 ? 7.288 -11.092 -11.806 1.00 76.69 108 MET A C 1
ATOM 886 O O . MET A 1 108 ? 7.813 -10.882 -12.899 1.00 76.69 108 MET A O 1
ATOM 890 N N . THR A 1 109 ? 7.911 -11.767 -10.840 1.00 80.88 109 THR A N 1
ATOM 891 C CA . THR A 1 109 ? 9.223 -12.397 -11.035 1.00 80.88 109 THR A CA 1
ATOM 892 C C . THR A 1 109 ? 9.127 -13.480 -12.103 1.00 80.88 109 THR A C 1
ATOM 894 O O . THR A 1 109 ? 9.933 -13.496 -13.033 1.00 80.88 109 THR A O 1
ATOM 897 N N . VAL A 1 110 ? 8.095 -14.323 -12.029 1.00 82.50 110 VAL A N 1
ATOM 898 C CA . VAL A 1 110 ? 7.801 -15.342 -13.042 1.00 82.50 110 VAL A CA 1
ATOM 899 C C . VAL A 1 110 ? 7.583 -14.696 -14.413 1.00 82.50 110 VAL A C 1
ATOM 901 O O . VAL A 1 110 ? 8.200 -15.114 -15.392 1.00 82.50 110 VAL A O 1
ATOM 904 N N . ALA A 1 111 ? 6.791 -13.624 -14.494 1.00 78.31 111 ALA A N 1
ATOM 905 C CA . ALA A 1 111 ? 6.558 -12.903 -15.744 1.00 78.31 111 ALA A CA 1
ATOM 906 C C . ALA A 1 111 ? 7.845 -12.285 -16.323 1.00 78.31 111 ALA A C 1
ATOM 908 O O . ALA A 1 111 ? 8.088 -12.402 -17.527 1.00 78.31 111 ALA A O 1
ATOM 909 N N . LYS A 1 112 ? 8.700 -11.677 -15.484 1.00 75.12 112 LYS A N 1
ATOM 910 C CA . LYS A 1 112 ? 10.014 -11.137 -15.890 1.00 75.12 112 LYS A CA 1
ATOM 911 C C . LYS A 1 112 ? 10.904 -12.231 -16.473 1.00 75.12 112 LYS A C 1
ATOM 913 O O . LYS A 1 112 ? 11.510 -12.009 -17.518 1.00 75.12 112 LYS A O 1
ATOM 918 N N . LEU A 1 113 ? 10.951 -13.397 -15.828 1.00 79.62 113 LEU A N 1
ATOM 919 C CA . LEU A 1 113 ? 11.730 -14.546 -16.294 1.00 79.62 113 LEU A CA 1
ATOM 920 C C . LEU A 1 113 ? 11.207 -15.099 -17.626 1.00 79.62 113 LEU A C 1
ATOM 922 O O . LEU A 1 113 ? 12.004 -15.467 -18.482 1.00 79.62 113 LEU A O 1
ATOM 926 N N . ALA A 1 114 ?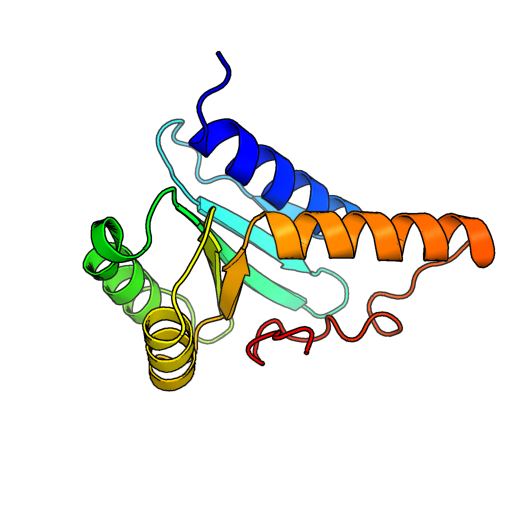 9.886 -15.127 -17.819 1.00 78.25 114 ALA A N 1
ATOM 927 C CA . ALA A 1 114 ? 9.273 -15.677 -19.026 1.00 78.25 114 ALA A CA 1
ATOM 928 C C . ALA A 1 114 ? 9.356 -14.742 -20.247 1.00 78.25 114 ALA A C 1
ATOM 930 O O . ALA A 1 114 ? 9.508 -15.213 -21.371 1.00 78.25 114 ALA A O 1
ATOM 931 N N . THR A 1 115 ? 9.230 -13.425 -20.052 1.00 71.25 115 THR A N 1
ATOM 932 C CA . THR A 1 115 ? 9.009 -12.464 -21.156 1.00 71.25 115 THR A CA 1
ATOM 933 C C . THR A 1 115 ? 10.125 -11.434 -21.332 1.00 71.25 115 THR A C 1
ATOM 935 O O . THR A 1 115 ? 10.155 -10.725 -22.339 1.00 71.25 115 THR A O 1
ATOM 938 N N . GLY A 1 116 ? 11.028 -11.288 -20.356 1.00 65.88 116 GLY A N 1
ATOM 939 C CA . GLY A 1 116 ? 12.079 -10.263 -20.354 1.00 65.88 116 GLY A CA 1
ATOM 940 C C . GLY A 1 116 ? 11.574 -8.812 -20.267 1.00 65.88 116 GLY A C 1
ATOM 941 O O . GLY A 1 116 ? 12.385 -7.891 -20.178 1.00 65.88 116 GLY A O 1
ATOM 942 N N . LYS A 1 117 ? 10.253 -8.580 -20.280 1.00 57.75 117 LYS A N 1
ATOM 943 C CA . LYS A 1 117 ? 9.605 -7.266 -20.170 1.00 57.75 117 LYS A CA 1
ATOM 944 C C . LYS A 1 117 ? 8.303 -7.410 -19.395 1.00 57.75 117 LYS A C 1
ATOM 946 O O . LYS A 1 117 ? 7.403 -8.105 -19.838 1.00 57.75 117 LYS A O 1
ATOM 951 N N . VAL A 1 118 ? 8.163 -6.689 -18.286 1.00 56.91 118 VAL A N 1
ATOM 952 C CA . VAL A 1 118 ? 6.868 -6.569 -17.603 1.00 56.91 118 VAL A CA 1
ATOM 953 C C . VAL A 1 118 ? 6.288 -5.200 -17.907 1.00 56.91 118 VAL A C 1
ATOM 955 O O . VAL A 1 118 ? 6.856 -4.179 -17.517 1.00 56.91 118 VAL A O 1
ATOM 958 N N . SER A 1 119 ? 5.158 -5.169 -18.615 1.00 49.31 119 SER A N 1
ATOM 959 C CA . SER A 1 119 ? 4.332 -3.970 -18.642 1.00 49.31 119 SER A CA 1
ATOM 960 C C . SER A 1 119 ? 3.452 -3.952 -17.399 1.00 49.31 119 SER A C 1
ATOM 962 O O . SER A 1 119 ? 2.769 -4.921 -17.076 1.00 49.31 119 SER A O 1
ATOM 964 N N . THR A 1 120 ? 3.422 -2.810 -16.720 1.00 49.44 120 THR A N 1
ATOM 965 C CA . THR A 1 120 ? 2.513 -2.520 -15.602 1.00 49.44 120 THR A CA 1
ATOM 966 C C . THR A 1 120 ? 1.029 -2.668 -15.969 1.00 49.44 120 THR A C 1
ATOM 968 O O . THR A 1 120 ? 0.193 -2.673 -15.075 1.00 49.44 120 THR A O 1
ATOM 971 N N . SER A 1 121 ? 0.701 -2.742 -17.265 1.00 46.22 121 SER A N 1
ATOM 972 C CA . SER A 1 121 ? -0.643 -3.012 -17.791 1.00 46.22 121 SER A CA 1
ATOM 973 C C . SER A 1 121 ? -1.014 -4.495 -17.860 1.00 46.22 121 SER A C 1
ATOM 975 O O . SER A 1 121 ? -2.201 -4.802 -17.869 1.00 46.22 121 SER A O 1
ATOM 977 N N . ASP A 1 122 ? -0.027 -5.393 -17.939 1.00 38.91 122 ASP A N 1
ATOM 978 C CA . ASP A 1 122 ? -0.247 -6.806 -18.302 1.00 38.91 122 ASP A CA 1
ATOM 979 C C . ASP A 1 122 ? -0.526 -7.675 -17.073 1.00 38.91 122 ASP A C 1
ATOM 981 O O . ASP A 1 122 ? -1.152 -8.729 -17.152 1.00 38.91 122 ASP A O 1
ATOM 985 N N . LEU A 1 123 ? -0.117 -7.186 -15.907 1.00 45.94 123 LEU A N 1
ATOM 986 C CA . LEU A 1 123 ? -0.597 -7.651 -14.619 1.00 45.94 123 LEU A CA 1
ATOM 987 C C . LEU A 1 123 ? -1.738 -6.698 -14.260 1.00 45.94 123 LEU A C 1
ATOM 989 O O . LEU A 1 123 ? -1.511 -5.491 -14.239 1.00 45.94 123 LEU A O 1
ATOM 993 N N . GLY A 1 124 ? -2.955 -7.202 -14.024 1.00 41.97 124 GLY A N 1
ATOM 994 C CA . GLY A 1 124 ? -4.193 -6.435 -13.760 1.00 41.97 124 GLY A CA 1
ATOM 995 C C . GLY A 1 124 ? -4.200 -5.568 -12.485 1.00 41.97 124 GLY A C 1
ATOM 996 O O . GLY A 1 124 ? -5.224 -5.419 -11.833 1.00 41.97 124 GLY A O 1
ATOM 997 N N . ILE A 1 125 ? -3.046 -5.010 -12.131 1.00 44.72 125 ILE A N 1
ATOM 998 C CA . ILE A 1 125 ? -2.685 -4.174 -10.985 1.00 44.72 125 ILE A CA 1
ATOM 999 C C . ILE A 1 125 ? -2.969 -2.692 -11.285 1.00 44.72 125 ILE A C 1
ATOM 1001 O O . ILE A 1 125 ? -2.781 -1.815 -10.438 1.00 44.72 125 ILE A O 1
ATOM 1005 N N . VAL A 1 126 ? -3.438 -2.377 -12.498 1.00 41.22 126 VAL A N 1
ATOM 1006 C CA . VAL A 1 126 ? -3.822 -1.014 -12.859 1.00 41.22 126 VAL A CA 1
ATOM 1007 C C . VAL A 1 126 ? -5.069 -0.638 -12.067 1.00 41.22 126 VAL A C 1
ATOM 1009 O O . VAL A 1 126 ? -6.185 -1.024 -12.390 1.00 41.22 126 VAL A O 1
ATOM 1012 N N . ASP A 1 127 ? -4.812 0.149 -11.029 1.00 47.41 127 ASP A N 1
ATOM 1013 C CA . ASP A 1 127 ? -5.715 0.567 -9.971 1.00 47.41 127 ASP A CA 1
ATOM 1014 C C . ASP A 1 127 ? -5.987 -0.512 -8.923 1.00 47.41 127 ASP A C 1
ATOM 1016 O O . ASP A 1 127 ? -7.010 -1.190 -8.940 1.00 47.41 127 ASP A O 1
ATOM 1020 N N . PHE A 1 128 ? -5.198 -0.441 -7.847 1.00 54.06 128 PHE A N 1
ATOM 1021 C CA . PHE A 1 128 ? -5.602 -0.688 -6.453 1.00 54.06 128 PHE A CA 1
ATOM 1022 C C . PHE A 1 128 ? -7.029 -0.164 -6.077 1.00 54.06 128 PHE A C 1
ATOM 1024 O O . PHE A 1 128 ? -7.466 -0.299 -4.945 1.00 54.06 128 PHE A O 1
ATOM 1031 N N . GLY A 1 129 ? -7.795 0.441 -6.992 1.00 39.62 129 GLY A N 1
ATOM 1032 C CA . GLY A 1 129 ? -9.196 0.834 -6.854 1.00 39.62 129 GLY A CA 1
ATOM 1033 C C . GLY A 1 129 ? -10.223 -0.300 -6.971 1.00 39.62 129 GLY A C 1
ATOM 1034 O O . GLY A 1 129 ? -11.417 -0.017 -6.917 1.00 39.62 129 GLY A O 1
ATOM 1035 N N . ARG A 1 130 ? -9.817 -1.568 -7.112 1.00 40.62 130 ARG A N 1
ATOM 1036 C CA . ARG A 1 130 ? -10.708 -2.715 -6.876 1.00 40.62 130 ARG A CA 1
ATOM 1037 C C . ARG A 1 130 ? -10.082 -3.633 -5.838 1.00 40.62 130 ARG A C 1
ATOM 1039 O O . ARG A 1 130 ? -8.926 -4.012 -5.974 1.00 40.62 130 ARG A O 1
ATOM 1046 N N . VAL A 1 131 ? -10.857 -3.950 -4.798 1.00 41.19 131 VAL A N 1
ATOM 1047 C CA . VAL A 1 131 ? -10.524 -4.940 -3.765 1.00 41.19 131 VAL A CA 1
ATOM 1048 C C . VAL A 1 131 ? -10.024 -6.199 -4.459 1.00 41.19 131 VAL A C 1
ATOM 1050 O O . VAL A 1 131 ? -10.807 -6.874 -5.130 1.00 41.19 131 VAL A O 1
ATOM 1053 N N . ILE A 1 132 ? -8.729 -6.494 -4.341 1.00 45.22 132 ILE A N 1
ATOM 1054 C CA . ILE A 1 132 ? -8.187 -7.683 -4.981 1.00 45.22 132 ILE A CA 1
ATOM 1055 C C . ILE A 1 132 ? -8.401 -8.854 -4.035 1.00 45.22 132 ILE A C 1
ATOM 1057 O O . ILE A 1 132 ? -7.637 -9.079 -3.103 1.00 45.22 132 ILE A O 1
ATOM 1061 N N . THR A 1 133 ? -9.486 -9.578 -4.273 1.00 37.69 133 THR A N 1
ATOM 1062 C CA . THR A 1 133 ? -9.652 -10.939 -3.775 1.00 37.69 133 THR A CA 1
ATOM 1063 C C . THR A 1 133 ? -9.199 -11.862 -4.902 1.00 37.69 133 THR A C 1
ATOM 1065 O O . THR A 1 133 ? -9.835 -11.907 -5.953 1.00 37.69 133 THR A O 1
ATOM 1068 N N . LYS A 1 134 ? -8.069 -12.561 -4.724 1.00 36.16 134 LYS A N 1
ATOM 1069 C CA . LYS A 1 134 ? -7.862 -13.814 -5.460 1.00 36.16 134 LYS A CA 1
ATOM 1070 C C . LYS A 1 134 ? -8.885 -14.791 -4.861 1.00 36.16 134 LYS A C 1
ATOM 1072 O O . LYS A 1 134 ? -8.843 -15.021 -3.653 1.00 36.16 134 LYS A O 1
ATOM 1077 N N . GLN A 1 135 ? -9.871 -15.202 -5.663 1.00 29.45 135 GLN A N 1
ATOM 1078 C CA . GLN A 1 135 ? -10.780 -16.302 -5.318 1.00 29.45 135 GLN A CA 1
ATOM 1079 C C . GLN A 1 135 ? -10.016 -17.621 -5.297 1.00 29.45 135 GLN A C 1
ATOM 1081 O O . GLN A 1 135 ? -9.097 -17.761 -6.137 1.00 29.45 135 GLN A O 1
#

Foldseek 3Di:
DPPPLVLQVVLVVVLLVLLVWDWADPPDPPAQWIWTADPVVRAIEIEGGDADCVVCVVVVVVCLVPDDPRYAYEYEYQDDDPVVLVVCLVSQHQYYYSVRSVVSVVVSVVVCVVPVDDDPVVPVPVDSRDHDDPD